Protein AF-A0A2R6NUL4-F1 (afdb_monomer)

Structure (mmCIF, N/CA/C/O backbone):
data_AF-A0A2R6NUL4-F1
#
_entry.id   AF-A0A2R6NUL4-F1
#
loop_
_atom_site.group_PDB
_atom_site.id
_atom_site.type_symbol
_atom_site.label_atom_id
_atom_site.label_alt_id
_atom_site.label_comp_id
_atom_site.label_asym_id
_atom_site.label_entity_id
_atom_site.label_seq_id
_atom_site.pdbx_PDB_ins_code
_atom_site.Cartn_x
_atom_site.Cartn_y
_atom_site.Cartn_z
_atom_site.occupancy
_atom_site.B_iso_or_equiv
_atom_site.auth_seq_id
_atom_site.auth_comp_id
_atom_site.auth_asym_id
_atom_site.auth_atom_id
_atom_site.pdbx_PDB_model_num
ATOM 1 N N . MET A 1 1 ? 0.345 -29.991 18.629 1.00 46.88 1 MET A N 1
ATOM 2 C CA . MET A 1 1 ? -0.469 -30.718 19.619 1.00 46.88 1 MET A CA 1
ATOM 3 C C . MET A 1 1 ? 0.259 -30.632 20.940 1.00 46.88 1 MET A C 1
ATOM 5 O O . MET A 1 1 ? 1.246 -31.327 21.081 1.00 46.88 1 MET A O 1
ATOM 9 N N . GLU A 1 2 ? -0.187 -29.768 21.844 1.00 41.28 2 GLU A N 1
ATOM 10 C CA . GLU A 1 2 ? 0.019 -29.929 23.287 1.00 41.28 2 GLU A CA 1
ATOM 11 C C . GLU A 1 2 ? -0.940 -28.967 23.992 1.00 41.28 2 GLU A C 1
ATOM 13 O O . GLU A 1 2 ? -0.916 -27.755 23.791 1.00 41.28 2 GLU A O 1
ATOM 18 N N . THR A 1 3 ? -1.888 -29.559 24.708 1.00 43.16 3 THR A N 1
ATOM 19 C CA . THR A 1 3 ? -2.973 -28.924 25.451 1.00 43.16 3 THR A CA 1
ATOM 20 C C . THR A 1 3 ? -2.506 -28.685 26.882 1.00 43.16 3 THR A C 1
ATOM 22 O O . THR A 1 3 ? -2.247 -29.654 27.597 1.00 43.16 3 THR A O 1
ATOM 25 N N . LEU A 1 4 ? -2.421 -27.428 27.324 1.00 49.09 4 LEU A N 1
ATOM 26 C CA . LEU A 1 4 ? -2.192 -27.115 28.735 1.00 49.09 4 LEU A CA 1
ATOM 27 C C . LEU A 1 4 ? -3.530 -27.072 29.473 1.00 49.09 4 LEU A C 1
ATOM 29 O O . LEU A 1 4 ? -4.384 -26.221 29.235 1.00 49.09 4 LEU A O 1
ATOM 33 N N . ALA A 1 5 ? -3.693 -28.075 30.329 1.00 44.84 5 ALA A N 1
ATOM 34 C CA . ALA A 1 5 ? -4.849 -28.323 31.161 1.00 44.84 5 ALA A CA 1
ATOM 35 C C . ALA A 1 5 ? -4.984 -27.288 32.288 1.00 44.84 5 ALA A C 1
ATOM 37 O O . ALA A 1 5 ? -4.019 -26.914 32.954 1.00 44.84 5 ALA A O 1
ATOM 38 N N . SER A 1 6 ? -6.235 -26.889 32.500 1.00 36.12 6 SER A N 1
ATOM 39 C CA . SER A 1 6 ? -6.752 -26.109 33.619 1.00 36.12 6 SER A CA 1
ATOM 40 C C . SER A 1 6 ? -6.357 -26.734 34.967 1.00 36.12 6 SER A C 1
ATOM 42 O O . SER A 1 6 ? -6.744 -27.861 35.277 1.00 36.12 6 SER A O 1
ATOM 44 N N . GLN A 1 7 ? -5.577 -26.002 35.768 1.00 45.31 7 GLN A N 1
ATOM 45 C CA . GLN A 1 7 ? -5.318 -26.322 37.172 1.00 45.31 7 GLN A CA 1
ATOM 46 C C . GLN A 1 7 ? -6.392 -25.661 38.034 1.00 45.31 7 GLN A C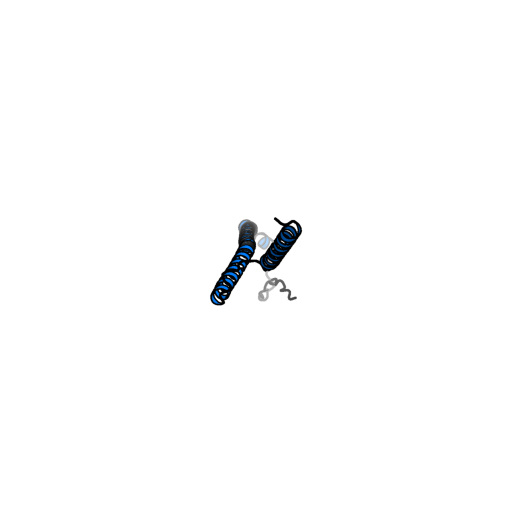 1
ATOM 48 O O . GLN A 1 7 ? -6.436 -24.442 38.177 1.00 45.31 7 GLN A O 1
ATOM 53 N N . ASN A 1 8 ? -7.256 -26.489 38.608 1.00 40.81 8 ASN A N 1
ATOM 54 C CA . ASN A 1 8 ? -8.225 -26.100 39.622 1.00 40.81 8 ASN A CA 1
ATOM 55 C C . ASN A 1 8 ? -7.556 -26.265 41.004 1.00 40.81 8 ASN A C 1
ATOM 57 O O . ASN A 1 8 ? -7.049 -27.359 41.275 1.00 40.81 8 ASN A O 1
ATOM 61 N N . PRO A 1 9 ? -7.495 -25.247 41.882 1.00 47.19 9 PRO A N 1
ATOM 62 C CA . PRO A 1 9 ? -6.868 -25.409 43.186 1.00 47.19 9 PRO A CA 1
ATOM 63 C C . PRO A 1 9 ? -7.824 -26.108 44.161 1.00 47.19 9 PRO A C 1
ATOM 65 O O . PRO A 1 9 ? -8.842 -25.565 44.586 1.00 47.19 9 PRO A O 1
ATOM 68 N N . THR A 1 10 ? -7.465 -27.334 44.532 1.00 43.44 10 THR A N 1
ATOM 69 C CA . THR A 1 10 ? -8.054 -28.103 45.633 1.00 43.44 10 THR A CA 1
ATOM 70 C C . THR A 1 10 ? -7.878 -27.344 46.957 1.00 43.44 10 THR A C 1
ATOM 72 O O . THR A 1 10 ? -6.749 -26.954 47.273 1.00 43.44 10 THR A O 1
ATOM 75 N N . PRO A 1 11 ? -8.922 -27.151 47.783 1.00 42.56 11 PRO A N 1
ATOM 76 C CA . PRO A 1 11 ? -8.745 -26.546 49.094 1.00 42.56 11 PRO A CA 1
ATOM 77 C C . PRO A 1 11 ? -7.998 -27.513 50.022 1.00 42.56 11 PRO A C 1
ATOM 79 O O . PRO A 1 11 ? -8.417 -28.644 50.273 1.00 42.56 11 PRO A O 1
ATOM 82 N N . ARG A 1 12 ? -6.852 -27.036 50.512 1.00 38.69 12 ARG A N 1
ATOM 83 C CA . ARG A 1 12 ? -5.994 -27.663 51.517 1.00 38.69 12 ARG A CA 1
ATOM 84 C C . ARG A 1 12 ? -6.793 -27.863 52.807 1.00 38.69 12 ARG A C 1
ATOM 86 O O . ARG A 1 12 ? -7.109 -26.899 53.494 1.00 38.69 12 ARG A O 1
ATOM 93 N N . ILE A 1 13 ? -7.108 -29.114 53.130 1.00 43.31 13 ILE A N 1
ATOM 94 C CA . ILE A 1 13 ? -7.661 -29.496 54.432 1.00 43.31 13 ILE A CA 1
ATOM 95 C C . ILE A 1 13 ? -6.516 -29.402 55.446 1.00 43.31 13 ILE A C 1
ATOM 97 O O . ILE A 1 13 ? -5.635 -30.260 55.480 1.00 43.31 13 ILE A O 1
ATOM 101 N N . GLU A 1 14 ? -6.497 -28.327 56.232 1.00 44.06 14 GLU A N 1
ATOM 102 C CA . GLU A 1 14 ? -5.680 -28.247 57.441 1.00 44.06 14 GLU A CA 1
ATOM 103 C C . GLU A 1 14 ? -6.296 -29.128 58.532 1.00 44.06 14 GLU A C 1
ATOM 105 O O . GLU A 1 14 ? -7.443 -28.967 58.950 1.00 44.06 14 GLU A O 1
ATOM 110 N N . THR A 1 15 ? -5.504 -30.102 58.961 1.00 49.44 15 THR A N 1
ATOM 111 C CA . THR A 1 15 ? -5.776 -31.076 60.013 1.00 49.44 15 THR A CA 1
ATOM 112 C C . THR A 1 15 ? -6.053 -30.378 61.349 1.00 49.44 15 THR A C 1
ATOM 114 O O . THR A 1 15 ? -5.141 -29.824 61.960 1.00 49.44 15 THR A O 1
ATOM 117 N N . GLN A 1 16 ? -7.295 -30.431 61.843 1.00 49.19 16 GLN A N 1
ATOM 118 C CA . GLN A 1 16 ? -7.608 -30.076 63.233 1.00 49.19 16 GLN A CA 1
ATOM 119 C C . GLN A 1 16 ? -7.299 -31.251 64.193 1.00 49.19 16 GLN A C 1
ATOM 121 O O . GLN A 1 16 ? -7.544 -32.406 63.835 1.00 49.19 16 GLN A O 1
ATOM 126 N N . PRO A 1 17 ? -6.776 -30.987 65.412 1.00 48.31 17 PRO A N 1
ATOM 127 C CA . PRO A 1 17 ? -6.534 -31.997 66.450 1.00 48.31 17 PRO A CA 1
ATOM 128 C C . PRO A 1 17 ? -7.849 -32.487 67.108 1.00 48.31 17 PRO A C 1
ATOM 130 O O . PRO A 1 17 ? -8.889 -31.846 66.947 1.00 48.31 17 PRO A O 1
ATOM 133 N N . PRO A 1 18 ? -7.845 -33.637 67.820 1.00 47.28 18 PRO A N 1
ATOM 134 C CA . PRO A 1 18 ? -9.048 -34.428 68.078 1.00 47.28 18 PRO A CA 1
ATOM 135 C C . PRO A 1 18 ? -10.044 -33.712 68.999 1.00 47.28 18 PRO A C 1
ATOM 137 O O . PRO A 1 18 ? -9.718 -33.321 70.121 1.00 47.28 18 PRO A O 1
ATOM 140 N N . LEU A 1 19 ? -11.285 -33.583 68.523 1.00 45.22 19 LEU A N 1
ATOM 141 C CA . LEU A 1 19 ? -12.412 -33.038 69.275 1.00 45.22 19 LEU A CA 1
ATOM 142 C C . LEU A 1 19 ? -12.807 -33.992 70.404 1.00 45.22 19 LEU A C 1
ATOM 144 O O . LEU A 1 19 ? -13.399 -35.049 70.186 1.00 45.22 19 LEU A O 1
ATOM 148 N N . ASN A 1 20 ? -12.492 -33.573 71.627 1.00 43.34 20 ASN A N 1
ATOM 149 C CA . ASN A 1 20 ? -12.995 -34.164 72.855 1.00 43.34 20 ASN A CA 1
ATOM 150 C C . ASN A 1 20 ? -14.533 -34.079 72.853 1.00 43.34 20 ASN A C 1
ATOM 152 O O . ASN A 1 20 ? -15.128 -32.999 72.818 1.00 43.34 20 ASN A O 1
ATOM 156 N N . SER A 1 21 ? -15.174 -35.240 72.847 1.00 51.53 21 SER A N 1
ATOM 157 C CA . SER A 1 21 ? -16.598 -35.445 72.603 1.00 51.53 21 SER A CA 1
ATOM 158 C C . SER A 1 21 ? -17.463 -35.142 73.829 1.00 51.53 21 SER A C 1
ATOM 160 O O . SER A 1 21 ? -18.092 -36.055 74.351 1.00 51.53 21 SER A O 1
ATOM 162 N N . ASN A 1 22 ? -17.503 -33.895 74.316 1.00 48.34 22 ASN A N 1
ATOM 163 C CA . ASN A 1 22 ? -18.390 -33.544 75.441 1.00 48.34 22 ASN A CA 1
ATOM 164 C C . ASN A 1 22 ? -19.083 -32.176 75.391 1.00 48.34 22 ASN A C 1
ATOM 166 O O . ASN A 1 22 ? -19.864 -31.884 76.287 1.00 48.34 22 ASN A O 1
ATOM 170 N N . ASN A 1 23 ? -18.925 -31.375 74.337 1.00 51.59 23 ASN A N 1
ATOM 171 C CA . ASN A 1 23 ? -19.671 -30.119 74.215 1.00 51.59 23 ASN A CA 1
ATOM 172 C C . ASN A 1 23 ? -20.610 -30.167 73.013 1.00 51.59 23 ASN A C 1
ATOM 174 O O . ASN A 1 23 ? -20.312 -29.638 71.945 1.00 51.59 23 ASN A O 1
ATOM 178 N N . LYS A 1 24 ? -21.782 -30.786 73.203 1.00 55.62 24 LYS A N 1
ATOM 179 C CA . LYS A 1 24 ? -22.958 -30.474 72.382 1.00 55.62 24 LYS A CA 1
ATOM 180 C C . LYS A 1 24 ? -23.359 -29.036 72.719 1.00 55.62 24 LYS A C 1
ATOM 182 O O . LYS A 1 24 ? -24.203 -28.825 73.585 1.00 55.62 24 LYS A O 1
ATOM 187 N N . ARG A 1 25 ? -22.682 -28.063 72.100 1.00 58.28 25 ARG A N 1
ATOM 188 C CA . ARG A 1 25 ? -23.038 -26.641 72.164 1.00 58.28 25 ARG A CA 1
ATOM 189 C C . ARG A 1 25 ? -24.531 -26.557 71.828 1.00 58.28 25 ARG A C 1
ATOM 191 O O . ARG A 1 25 ? -24.963 -27.176 70.851 1.00 58.28 25 ARG A O 1
ATOM 198 N N . ALA A 1 26 ? -25.332 -25.950 72.704 1.00 64.88 26 ALA A N 1
ATOM 199 C CA . ALA A 1 26 ? -26.783 -25.989 72.566 1.00 64.88 26 ALA A CA 1
ATOM 200 C C . ALA A 1 26 ? -27.151 -25.435 71.186 1.00 64.88 26 ALA A C 1
ATOM 202 O O . ALA A 1 26 ? -26.605 -24.421 70.765 1.00 64.88 26 ALA A O 1
ATOM 203 N N . ILE A 1 27 ? -28.050 -26.100 70.459 1.00 64.31 27 ILE A N 1
ATOM 204 C CA . ILE A 1 27 ? -28.421 -25.696 69.091 1.00 64.31 27 ILE A CA 1
ATOM 205 C C . ILE A 1 27 ? -28.884 -24.223 69.089 1.00 64.31 27 ILE A C 1
ATOM 207 O O . ILE A 1 27 ? -28.591 -23.476 68.165 1.00 64.31 27 ILE A O 1
ATOM 211 N N . SER A 1 28 ? -29.502 -23.771 70.185 1.00 61.62 28 SER A N 1
ATOM 212 C CA . SER A 1 28 ? -29.860 -22.371 70.423 1.00 61.62 28 SER A CA 1
ATOM 213 C C . SER A 1 28 ? -28.673 -21.402 70.420 1.00 61.62 28 SER A C 1
ATOM 215 O O . SER A 1 28 ? -28.834 -20.272 69.983 1.00 61.62 28 SER A O 1
ATOM 217 N N . GLU A 1 29 ? -27.498 -21.813 70.893 1.00 64.06 29 GLU A N 1
ATOM 218 C CA . GLU A 1 29 ? -26.274 -21.002 70.937 1.00 64.06 29 GLU A CA 1
ATOM 219 C C . GLU A 1 29 ? -25.679 -20.833 69.532 1.00 64.06 29 GLU A C 1
ATOM 221 O O . GLU A 1 29 ? -25.333 -19.726 69.145 1.00 64.06 29 GLU A O 1
ATOM 226 N N . VAL A 1 30 ? -25.679 -21.899 68.723 1.00 66.25 30 VAL A N 1
ATOM 227 C CA . VAL A 1 30 ? -25.188 -21.875 67.331 1.00 66.25 30 VAL A CA 1
ATOM 228 C C . VAL A 1 30 ? -26.111 -21.074 66.407 1.00 66.25 30 VAL A C 1
ATOM 230 O O . VAL A 1 30 ? -25.634 -20.377 65.522 1.00 66.25 30 VAL A O 1
ATOM 233 N N . ILE A 1 31 ? -27.431 -21.136 66.612 1.00 65.44 31 ILE A N 1
ATOM 234 C CA . ILE A 1 31 ? -28.391 -20.338 65.824 1.00 65.44 31 ILE A CA 1
ATOM 235 C C . ILE A 1 31 ? -28.383 -18.858 66.263 1.00 65.44 31 ILE A C 1
ATOM 237 O O . ILE A 1 31 ? -28.783 -17.985 65.497 1.00 65.44 31 ILE A O 1
ATOM 241 N N . SER A 1 32 ? -27.927 -18.568 67.488 1.00 68.94 32 SER A N 1
ATOM 242 C CA . SER A 1 32 ? -27.787 -17.195 68.000 1.00 68.94 32 SER A CA 1
ATOM 243 C C . SER A 1 32 ? -26.495 -16.507 67.544 1.00 68.94 32 SER A C 1
ATOM 245 O O . SER A 1 32 ? -26.378 -15.289 67.679 1.00 68.94 32 SER A O 1
ATOM 247 N N . GLU A 1 33 ? -25.523 -17.254 67.010 1.00 66.31 33 GLU A N 1
ATOM 248 C CA . GLU A 1 33 ? -24.349 -16.679 66.353 1.00 66.31 33 GLU A CA 1
ATOM 249 C C . GLU A 1 33 ? -24.786 -16.067 65.009 1.00 66.31 33 GLU A C 1
ATOM 251 O O . GLU A 1 33 ? -25.023 -16.763 64.022 1.00 66.31 33 GLU A O 1
ATOM 256 N N . THR A 1 34 ? -24.921 -14.738 64.967 1.00 71.75 34 THR A N 1
ATOM 257 C CA . THR A 1 34 ? -25.173 -14.001 63.722 1.00 71.75 34 THR A CA 1
ATOM 258 C C . THR A 1 34 ? -24.019 -14.243 62.754 1.00 71.75 34 THR A C 1
ATOM 260 O O . THR A 1 34 ? -22.884 -13.837 63.011 1.00 71.75 34 THR A O 1
ATOM 263 N N . SER A 1 35 ? -24.310 -14.890 61.624 1.00 70.06 35 SER A N 1
ATOM 264 C CA . SER A 1 35 ? -23.342 -15.081 60.546 1.00 70.06 35 SER A CA 1
ATOM 265 C C . SER A 1 35 ? -22.809 -13.726 60.063 1.00 70.06 35 SER A C 1
ATOM 267 O O . SER A 1 35 ? -23.611 -12.795 59.923 1.00 70.06 35 SER A O 1
ATOM 269 N N . PRO A 1 36 ? -21.505 -13.602 59.753 1.00 73.88 36 PRO A N 1
ATOM 270 C CA . PRO A 1 36 ? -20.952 -12.377 59.191 1.00 73.88 36 PRO A CA 1
ATOM 271 C C . PRO A 1 36 ? -21.752 -11.948 57.962 1.00 73.88 36 PRO A C 1
ATOM 273 O O . PRO A 1 36 ? -22.047 -12.770 57.091 1.00 73.88 36 PRO A O 1
ATOM 276 N N . THR A 1 37 ? -22.114 -10.669 57.893 1.00 79.50 37 THR A N 1
ATOM 277 C CA . THR A 1 37 ? -22.861 -10.136 56.755 1.00 79.50 37 THR A CA 1
ATOM 278 C C . THR A 1 37 ? -22.016 -10.293 55.496 1.00 79.50 37 THR A C 1
ATOM 280 O O . THR A 1 37 ? -20.932 -9.719 55.393 1.00 79.50 37 THR A O 1
ATOM 283 N N . PHE A 1 38 ? -22.495 -11.096 54.549 1.00 82.31 38 PHE A N 1
ATOM 284 C CA . PHE A 1 38 ? -21.806 -11.303 53.283 1.00 82.31 38 PHE A CA 1
AT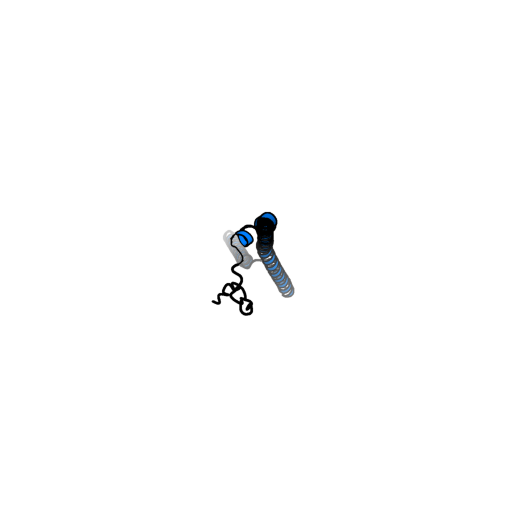OM 285 C C . PHE A 1 38 ? -21.861 -10.022 52.448 1.00 82.31 38 PHE A C 1
ATOM 287 O O . PHE A 1 38 ? -22.933 -9.595 52.005 1.00 82.31 38 PHE A O 1
ATOM 294 N N . ASP A 1 39 ? -20.698 -9.420 52.215 1.00 83.94 39 ASP A N 1
ATOM 295 C CA . ASP A 1 39 ? -20.581 -8.314 51.276 1.00 83.94 39 ASP A CA 1
ATOM 296 C C . ASP A 1 39 ? -20.545 -8.852 49.841 1.00 83.94 39 ASP A C 1
ATOM 298 O O . ASP A 1 39 ? -19.497 -9.167 49.275 1.00 83.94 39 ASP A O 1
ATOM 302 N N . HIS A 1 40 ? -21.734 -8.994 49.263 1.00 84.50 40 HIS A N 1
ATOM 303 C CA . HIS A 1 40 ? -21.931 -9.409 47.877 1.00 84.50 40 HIS A CA 1
ATOM 304 C C . HIS A 1 40 ? -21.417 -8.370 46.875 1.00 84.50 40 HIS A C 1
ATOM 306 O O . HIS A 1 40 ? -21.115 -8.719 45.734 1.00 84.50 40 HIS A O 1
ATOM 312 N N . ARG A 1 41 ? -21.310 -7.099 47.278 1.00 86.12 41 ARG A N 1
ATOM 313 C CA . ARG A 1 41 ? -20.940 -6.023 46.366 1.00 86.12 41 ARG A CA 1
ATOM 314 C C . ARG A 1 41 ? -19.443 -6.035 46.091 1.00 86.12 41 ARG A C 1
ATOM 316 O O . ARG A 1 41 ? -19.062 -6.113 44.929 1.00 86.12 41 ARG A O 1
ATOM 323 N N . GLY A 1 42 ? -18.623 -6.057 47.141 1.00 86.62 42 GLY A N 1
ATOM 324 C CA . GLY A 1 42 ? -17.166 -6.121 46.996 1.00 86.62 42 GLY A CA 1
ATOM 325 C C . GLY A 1 42 ? -16.660 -7.463 46.456 1.00 86.62 42 GLY A C 1
ATOM 326 O O . GLY A 1 42 ? -15.695 -7.501 45.700 1.00 86.62 42 GLY A O 1
ATOM 327 N N . ASN A 1 43 ? -17.321 -8.577 46.798 1.00 85.12 43 ASN A N 1
ATOM 328 C CA . ASN A 1 43 ? -16.825 -9.910 46.426 1.00 85.12 43 ASN A CA 1
ATOM 329 C C . ASN A 1 43 ? -17.338 -10.433 45.079 1.00 85.12 43 ASN A C 1
ATOM 331 O O . ASN A 1 43 ? -16.738 -11.355 44.531 1.00 85.12 43 ASN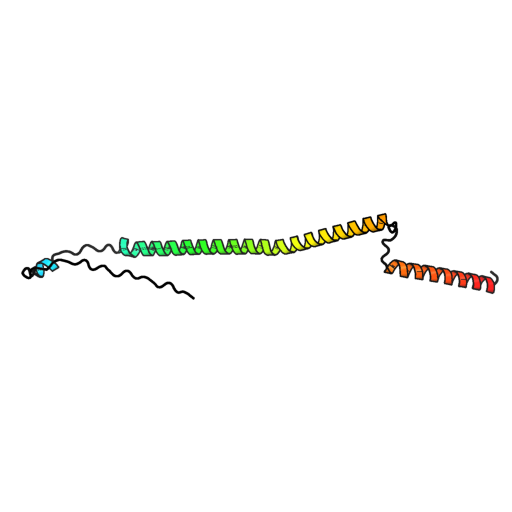 A O 1
ATOM 335 N N . ILE A 1 44 ? -18.455 -9.908 44.565 1.00 86.94 44 ILE A N 1
ATOM 336 C CA . ILE A 1 44 ? -19.074 -10.423 43.334 1.00 86.94 44 ILE A CA 1
ATOM 337 C C . ILE A 1 44 ? -19.315 -9.295 42.340 1.00 86.94 44 ILE A C 1
ATOM 339 O O . ILE A 1 44 ? -18.806 -9.355 41.228 1.00 86.94 44 ILE A O 1
ATOM 343 N N . VAL A 1 45 ? -20.064 -8.264 42.725 1.00 91.88 45 VAL A N 1
ATOM 344 C CA . VAL A 1 45 ? -20.509 -7.241 41.765 1.00 91.88 45 VAL A CA 1
ATOM 345 C C . VAL A 1 45 ? -19.329 -6.434 41.218 1.00 91.88 45 VAL A C 1
ATOM 347 O O . VAL A 1 45 ? -19.169 -6.343 40.006 1.00 91.88 45 VAL A O 1
ATOM 350 N N . GLU A 1 46 ? -18.449 -5.927 42.084 1.00 92.25 46 GLU A N 1
ATOM 351 C CA . GLU A 1 46 ? -17.302 -5.119 41.650 1.00 92.25 46 GLU A CA 1
ATOM 352 C C . GLU A 1 46 ? -16.307 -5.880 40.756 1.00 92.25 46 GLU A C 1
ATOM 354 O O . GLU A 1 46 ? -15.914 -5.332 39.726 1.00 92.25 46 GLU A O 1
ATOM 359 N N . PRO A 1 47 ? -15.892 -7.126 41.064 1.00 94.50 47 PRO A N 1
ATOM 360 C CA . PRO A 1 47 ? -15.056 -7.907 40.155 1.00 94.50 47 PRO A CA 1
ATOM 361 C C . PRO A 1 47 ? -15.681 -8.111 38.774 1.00 94.50 47 P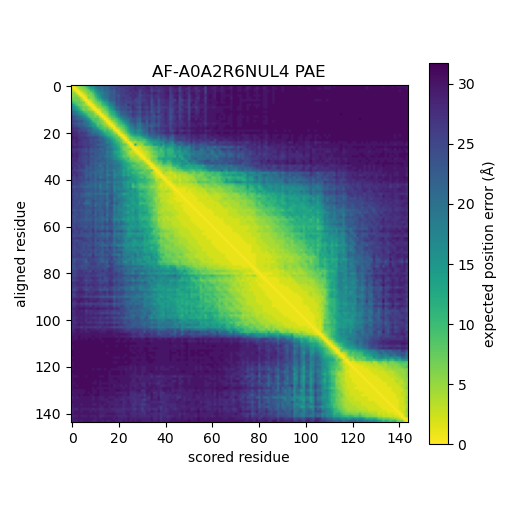RO A C 1
ATOM 363 O O . PRO A 1 47 ? -14.972 -8.011 37.778 1.00 94.50 47 PRO A O 1
ATOM 366 N N . PHE A 1 48 ? -16.992 -8.357 38.702 1.00 93.19 48 PHE A N 1
ATOM 367 C CA . PHE A 1 48 ? -17.695 -8.525 37.428 1.00 93.19 48 PHE A CA 1
ATOM 368 C C . PHE A 1 48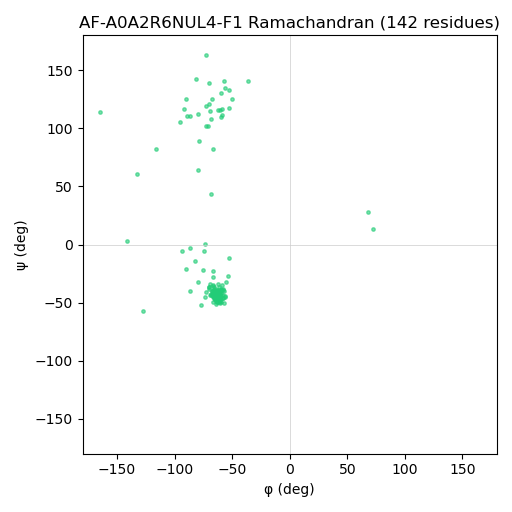 ? -17.787 -7.218 36.637 1.00 93.19 48 PHE A C 1
ATOM 370 O O . PHE A 1 48 ? -17.521 -7.220 35.436 1.00 93.19 48 PHE A O 1
ATOM 377 N N . ASP A 1 49 ? -18.101 -6.103 37.296 1.00 94.69 49 ASP A N 1
ATOM 378 C CA . ASP A 1 49 ? -18.124 -4.785 36.653 1.00 94.69 49 ASP A CA 1
ATOM 379 C C . ASP A 1 49 ? -16.725 -4.395 36.143 1.00 94.69 49 ASP A C 1
ATOM 381 O O . ASP A 1 49 ? -16.570 -3.862 35.041 1.00 94.69 49 ASP A O 1
ATOM 385 N N . ASN A 1 50 ? -15.683 -4.718 36.915 1.00 94.62 50 ASN A N 1
ATOM 386 C CA . ASN A 1 50 ? -14.293 -4.512 36.519 1.00 94.62 50 ASN A CA 1
ATOM 387 C C . ASN A 1 50 ? -13.884 -5.418 35.348 1.00 94.62 50 ASN A C 1
ATOM 389 O O . ASN A 1 50 ? -13.176 -4.955 34.456 1.00 94.62 50 ASN A O 1
ATOM 393 N N . GLU A 1 51 ? -14.324 -6.679 35.319 1.00 94.25 51 GLU A N 1
ATOM 394 C CA . GLU A 1 51 ? -14.098 -7.579 34.181 1.00 94.25 51 GLU A CA 1
ATOM 395 C C . GLU A 1 51 ? -14.750 -7.032 32.912 1.00 94.25 51 GLU A C 1
ATOM 397 O O . GLU A 1 51 ? -14.078 -6.876 31.898 1.00 94.25 51 GLU A O 1
ATOM 402 N N . ALA A 1 52 ? -16.025 -6.645 32.990 1.00 95.44 52 ALA A N 1
ATOM 403 C CA . ALA A 1 52 ? -16.759 -6.092 31.857 1.00 95.44 52 ALA A CA 1
ATOM 404 C C . ALA A 1 52 ? -16.082 -4.832 31.296 1.00 95.44 52 ALA A C 1
ATOM 406 O O . ALA A 1 52 ? -16.015 -4.636 30.081 1.00 95.44 52 ALA A O 1
ATOM 407 N N . LYS A 1 53 ? -15.533 -3.988 32.177 1.00 96.50 53 LYS A N 1
ATOM 408 C CA . LYS A 1 53 ? -14.751 -2.821 31.768 1.00 96.50 53 LYS A CA 1
ATOM 409 C C . LYS A 1 53 ? -13.450 -3.217 31.063 1.00 96.50 53 LYS A C 1
ATOM 411 O O . LYS A 1 53 ? -13.134 -2.647 30.021 1.00 96.50 53 LYS A O 1
ATOM 416 N N . ARG A 1 54 ? -12.705 -4.187 31.605 1.00 97.00 54 ARG A N 1
ATOM 417 C CA . ARG A 1 54 ? -11.460 -4.675 30.989 1.00 97.00 54 ARG A CA 1
ATOM 418 C C . ARG A 1 54 ? -11.699 -5.292 29.616 1.00 97.00 54 ARG A C 1
ATOM 420 O O . ARG A 1 54 ?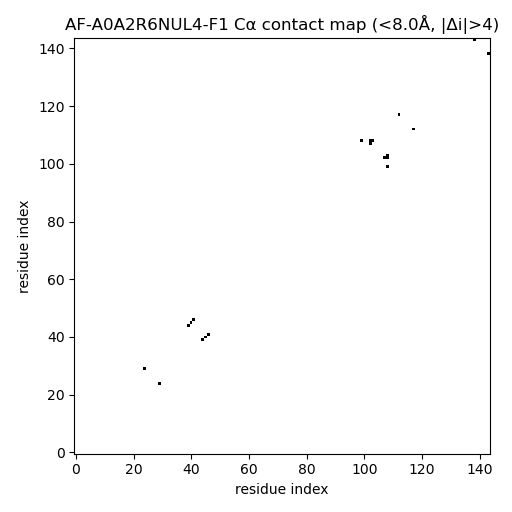 -10.902 -5.050 28.715 1.00 97.00 54 ARG A O 1
ATOM 427 N N . ASP A 1 55 ? -12.781 -6.044 29.451 1.00 97.06 55 ASP A N 1
ATOM 428 C CA . ASP A 1 55 ? -13.153 -6.639 28.167 1.00 97.06 55 ASP A CA 1
ATOM 429 C C . ASP A 1 55 ? -13.429 -5.568 27.109 1.00 97.06 55 ASP A C 1
ATOM 431 O O . ASP A 1 55 ? -12.961 -5.678 25.974 1.00 97.06 55 ASP A O 1
ATOM 435 N N . LEU A 1 56 ? -14.126 -4.496 27.490 1.00 97.44 56 LEU A N 1
ATOM 436 C CA . LEU A 1 56 ? -14.405 -3.380 26.591 1.00 97.44 56 LEU A CA 1
ATOM 437 C C . LEU A 1 56 ? -13.112 -2.662 26.174 1.00 97.44 56 LEU A C 1
ATOM 439 O O . LEU A 1 56 ? -12.875 -2.462 24.983 1.00 97.44 56 LEU A O 1
ATOM 44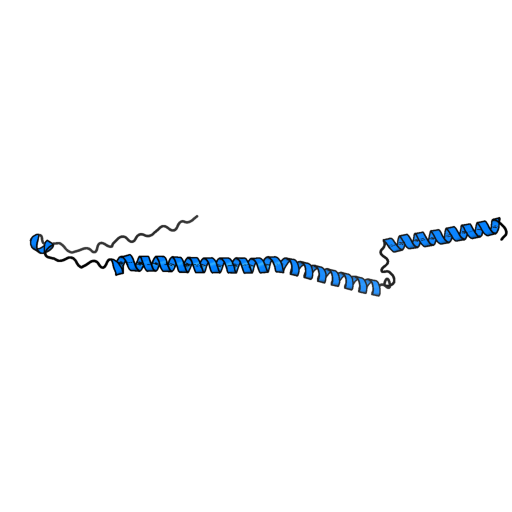3 N N . GLU A 1 57 ? -12.231 -2.360 27.131 1.00 97.38 57 GLU A N 1
ATOM 444 C CA . GLU A 1 57 ? -10.915 -1.763 26.856 1.00 97.38 57 GLU A CA 1
ATOM 445 C C . GLU A 1 57 ? -10.044 -2.670 25.969 1.00 97.38 57 GLU A C 1
ATOM 447 O O . GLU A 1 57 ? -9.359 -2.200 25.054 1.00 97.38 57 GLU A O 1
ATOM 452 N N . PHE A 1 58 ? -10.073 -3.984 26.206 1.00 97.88 58 PHE A N 1
ATOM 453 C CA . PHE A 1 58 ? -9.357 -4.959 25.388 1.00 97.88 58 PHE A CA 1
ATOM 454 C C . PHE A 1 58 ? -9.887 -4.985 23.954 1.00 97.88 58 PHE A C 1
ATOM 456 O O . PHE A 1 58 ? -9.093 -4.966 23.012 1.00 97.88 58 PHE A O 1
ATOM 463 N N . GLN A 1 59 ? -11.209 -4.991 23.777 1.00 97.81 59 GLN A N 1
ATOM 464 C CA . GLN A 1 59 ? -11.838 -4.993 22.461 1.00 97.81 59 GLN A CA 1
ATOM 465 C C . GLN A 1 59 ? -11.498 -3.722 21.673 1.00 97.81 59 GLN A C 1
ATOM 467 O O . GLN A 1 59 ? -11.138 -3.808 20.497 1.00 97.81 59 GLN A O 1
ATOM 472 N N . GLU A 1 60 ? -11.563 -2.552 22.311 1.00 97.88 60 GLU A N 1
ATOM 473 C CA . GLU A 1 60 ? -11.185 -1.280 21.687 1.00 97.88 60 GLU A CA 1
ATOM 474 C C . GLU A 1 60 ? -9.711 -1.276 21.268 1.00 97.88 60 GLU A C 1
ATOM 476 O O . GLU A 1 60 ? -9.372 -0.927 20.129 1.00 97.88 60 GLU A O 1
ATOM 481 N N . LYS A 1 61 ? -8.822 -1.734 22.155 1.00 97.94 61 LYS A N 1
ATOM 482 C CA . LYS A 1 61 ? -7.390 -1.834 21.868 1.00 97.94 61 LYS A CA 1
ATOM 483 C C . LYS A 1 61 ? -7.101 -2.804 20.725 1.00 97.94 61 LYS A C 1
ATOM 485 O O . LYS A 1 61 ? -6.330 -2.474 19.827 1.00 97.94 61 LYS A O 1
ATOM 490 N N . LEU A 1 62 ? -7.729 -3.978 20.731 1.00 98.12 62 LEU A N 1
ATOM 491 C CA . LEU A 1 62 ? -7.570 -4.981 19.681 1.00 98.12 62 LEU A CA 1
ATOM 492 C C . LEU A 1 62 ? -8.053 -4.451 18.328 1.00 98.12 62 LEU A C 1
ATOM 494 O O . LEU A 1 62 ? -7.363 -4.615 17.323 1.00 98.12 62 LEU A O 1
ATOM 498 N N . SER A 1 63 ? -9.208 -3.781 18.306 1.00 97.75 63 SER A N 1
ATOM 499 C CA . SER A 1 63 ? -9.736 -3.147 17.097 1.00 97.75 63 SER A CA 1
ATOM 500 C C . SER A 1 63 ? -8.771 -2.093 16.554 1.00 97.75 63 SER A C 1
ATOM 502 O O . SER A 1 63 ? -8.548 -2.030 15.347 1.00 97.75 63 SER A O 1
ATOM 504 N N . THR A 1 64 ? -8.175 -1.290 17.436 1.00 98.19 64 THR A N 1
ATOM 505 C CA . THR A 1 64 ? -7.211 -0.249 17.056 1.00 98.19 64 THR A CA 1
ATOM 506 C C . THR A 1 64 ? -5.965 -0.869 16.428 1.00 98.19 64 THR A C 1
ATOM 508 O O . THR A 1 64 ? -5.617 -0.529 15.301 1.00 98.19 64 THR A O 1
ATOM 511 N N . MET A 1 65 ? -5.365 -1.857 17.099 1.00 98.06 65 MET A N 1
ATOM 512 C CA . MET A 1 65 ? -4.188 -2.574 16.594 1.00 98.06 65 MET A CA 1
ATOM 513 C C . MET A 1 65 ? -4.447 -3.239 15.235 1.00 98.06 65 MET A C 1
ATOM 515 O O . MET A 1 65 ? -3.577 -3.243 14.366 1.00 98.06 65 MET A O 1
ATOM 519 N N . LEU A 1 66 ? -5.640 -3.807 15.038 1.00 98.25 66 LEU A N 1
ATOM 520 C CA . LEU A 1 66 ? -6.003 -4.444 13.775 1.00 98.25 66 LEU A CA 1
ATOM 521 C C . LEU A 1 66 ? -6.096 -3.426 12.633 1.00 98.25 66 LEU A C 1
ATOM 523 O O . LEU A 1 66 ? -5.590 -3.683 11.541 1.00 98.25 66 LEU A O 1
ATOM 527 N N . ILE A 1 67 ? -6.731 -2.280 12.882 1.00 98.25 67 ILE A N 1
ATOM 528 C CA . ILE A 1 67 ? -6.874 -1.221 11.879 1.00 98.25 67 ILE A CA 1
ATOM 529 C C . ILE A 1 67 ? -5.503 -0.635 11.527 1.00 98.25 67 ILE A C 1
ATOM 531 O O . ILE A 1 67 ? -5.212 -0.476 10.344 1.00 98.25 67 ILE A O 1
ATOM 535 N N . GLU A 1 68 ? -4.646 -0.373 12.515 1.00 98.06 68 GLU A N 1
ATOM 536 C CA . GLU A 1 68 ? -3.272 0.097 12.290 1.00 98.06 68 GLU A CA 1
ATOM 537 C C . GLU A 1 68 ? -2.489 -0.876 11.403 1.00 98.06 68 GLU A C 1
ATOM 539 O O . GLU A 1 68 ? -1.966 -0.475 10.363 1.00 98.06 68 GLU A O 1
ATOM 544 N N . LEU A 1 69 ? -2.504 -2.172 11.734 1.00 98.19 69 LEU A N 1
ATOM 545 C CA . LEU A 1 69 ? -1.828 -3.198 10.940 1.00 98.19 69 LEU A CA 1
ATOM 546 C C . LEU A 1 69 ? -2.360 -3.265 9.502 1.00 98.19 69 LEU A C 1
ATOM 548 O O . LEU A 1 69 ? -1.584 -3.378 8.551 1.00 98.19 69 LEU A O 1
ATOM 552 N N . MET A 1 70 ? -3.683 -3.199 9.324 1.00 98.25 70 MET A N 1
ATOM 553 C CA . MET A 1 70 ? -4.297 -3.198 7.994 1.00 98.25 70 MET A CA 1
ATOM 554 C C . MET A 1 70 ? -3.877 -1.977 7.173 1.00 98.25 70 MET A C 1
ATOM 556 O O . MET A 1 70 ? -3.593 -2.115 5.983 1.00 98.25 70 MET A O 1
ATOM 560 N N . LEU A 1 71 ? -3.827 -0.797 7.793 1.00 97.75 71 LEU A N 1
ATOM 561 C CA . LEU A 1 71 ? -3.421 0.442 7.135 1.00 97.75 71 LEU A CA 1
ATOM 562 C C . LEU A 1 71 ? -1.944 0.419 6.738 1.00 97.75 71 LEU A C 1
ATOM 564 O O . LEU A 1 71 ? -1.618 0.758 5.598 1.00 97.75 71 LEU A O 1
ATOM 568 N N . GLU A 1 72 ? -1.063 -0.023 7.633 1.00 97.19 72 GLU A N 1
ATOM 569 C CA . GLU A 1 72 ? 0.367 -0.169 7.351 1.00 97.19 72 GLU A CA 1
ATOM 570 C C . GLU A 1 72 ? 0.614 -1.168 6.220 1.00 97.19 72 GLU A C 1
ATOM 572 O O . GLU A 1 72 ? 1.334 -0.872 5.262 1.00 97.19 72 GLU A O 1
ATOM 577 N N . PHE A 1 73 ? -0.037 -2.333 6.284 1.00 97.25 73 PHE A N 1
ATOM 578 C CA . PHE A 1 73 ? 0.076 -3.351 5.246 1.00 97.25 73 PHE A CA 1
ATOM 579 C C . PHE A 1 73 ? -0.438 -2.840 3.898 1.00 97.25 73 PHE A C 1
ATOM 581 O O . PHE A 1 73 ? 0.210 -3.043 2.870 1.00 97.25 73 PHE A O 1
ATOM 588 N N . HIS A 1 74 ? -1.569 -2.134 3.890 1.00 97.81 74 HIS A N 1
ATOM 589 C CA . HIS A 1 74 ? -2.120 -1.529 2.683 1.00 97.81 74 HIS A CA 1
ATOM 590 C C . HIS A 1 74 ? -1.146 -0.509 2.077 1.00 97.81 74 HIS A C 1
ATOM 592 O O . HIS A 1 74 ? -0.801 -0.619 0.899 1.00 97.81 74 HIS A O 1
ATOM 598 N N . ALA A 1 75 ? -0.635 0.428 2.882 1.00 96.62 75 ALA A N 1
ATOM 599 C CA . ALA A 1 75 ? 0.334 1.428 2.438 1.00 96.62 75 ALA A CA 1
ATOM 600 C C . ALA A 1 75 ? 1.604 0.784 1.858 1.00 96.62 75 ALA A C 1
ATOM 602 O O . ALA A 1 75 ? 2.075 1.180 0.788 1.00 96.62 75 ALA A O 1
ATOM 603 N N . TRP A 1 76 ? 2.127 -0.252 2.514 1.00 96.00 76 TRP A N 1
ATOM 604 C CA . TRP A 1 76 ? 3.278 -1.005 2.025 1.00 96.00 76 TRP A CA 1
ATOM 605 C C . TRP A 1 76 ? 2.979 -1.751 0.716 1.00 96.00 76 TRP A C 1
ATOM 607 O O . TRP A 1 76 ? 3.757 -1.675 -0.233 1.00 96.00 76 TRP A O 1
ATOM 617 N N . SER A 1 77 ? 1.831 -2.424 0.626 1.00 96.75 77 SER A N 1
ATOM 618 C CA . SER A 1 77 ? 1.454 -3.218 -0.550 1.00 96.75 77 SER A CA 1
ATOM 619 C C . SER A 1 77 ? 1.206 -2.382 -1.806 1.00 96.75 77 SER A C 1
ATOM 621 O O . SER A 1 77 ? 1.419 -2.879 -2.907 1.00 96.75 77 SER A O 1
ATOM 623 N N . ILE A 1 78 ? 0.795 -1.119 -1.658 1.00 96.06 78 ILE A N 1
ATOM 624 C CA . ILE A 1 78 ? 0.587 -0.200 -2.785 1.00 96.06 78 ILE A CA 1
ATOM 625 C C . ILE A 1 78 ? 1.882 0.510 -3.172 1.00 96.06 78 ILE A C 1
ATOM 627 O O . ILE A 1 78 ? 2.160 0.680 -4.358 1.00 96.06 78 ILE A O 1
ATOM 631 N N . SER A 1 79 ? 2.684 0.924 -2.190 1.00 94.31 79 SER A N 1
ATOM 632 C CA . SER A 1 79 ? 3.940 1.633 -2.466 1.00 94.31 79 SER A CA 1
ATOM 633 C C . SER A 1 79 ? 5.002 0.724 -3.082 1.00 94.31 79 SER A C 1
ATOM 635 O O . SER A 1 79 ? 5.746 1.154 -3.964 1.00 94.31 79 SER A O 1
ATOM 637 N N . ARG A 1 80 ? 5.059 -0.542 -2.661 1.00 94.44 80 ARG A N 1
ATOM 638 C CA . ARG A 1 80 ? 6.104 -1.476 -3.082 1.00 94.44 80 ARG A CA 1
ATOM 639 C C . ARG A 1 80 ? 6.108 -1.773 -4.590 1.00 94.44 80 ARG A C 1
ATOM 641 O O . ARG A 1 80 ? 7.178 -1.633 -5.177 1.00 94.44 80 ARG A O 1
ATOM 648 N N . PRO A 1 81 ? 4.986 -2.128 -5.247 1.00 95.31 81 PRO A N 1
ATOM 649 C CA . PRO A 1 81 ? 4.966 -2.336 -6.692 1.00 95.31 81 PRO A CA 1
ATOM 650 C C . PRO A 1 81 ? 5.452 -1.112 -7.468 1.00 95.31 81 PRO A C 1
ATOM 652 O O . PRO A 1 81 ? 6.280 -1.272 -8.354 1.00 95.31 81 PRO A O 1
ATOM 655 N N . SER A 1 82 ? 5.011 0.096 -7.091 1.00 94.00 82 SER A N 1
ATOM 656 C CA . SER A 1 82 ? 5.468 1.341 -7.728 1.00 94.00 82 SER A CA 1
ATOM 657 C C . SER A 1 82 ? 6.980 1.515 -7.590 1.00 94.00 82 SER A C 1
ATOM 659 O O . SER A 1 82 ? 7.674 1.768 -8.568 1.00 94.00 82 SER A O 1
ATOM 661 N N . GLN A 1 83 ? 7.517 1.316 -6.384 1.00 94.50 83 GLN A N 1
ATOM 662 C CA . GLN A 1 83 ? 8.954 1.434 -6.143 1.00 94.50 83 GLN A CA 1
ATOM 663 C C . GLN A 1 83 ? 9.761 0.392 -6.933 1.00 94.50 83 GLN A C 1
ATOM 665 O O . GLN A 1 83 ? 10.840 0.692 -7.446 1.00 94.50 83 GLN A O 1
ATOM 670 N N . GLU A 1 84 ? 9.268 -0.844 -7.013 1.00 95.38 84 GLU A N 1
ATOM 671 C CA . GLU A 1 84 ? 9.922 -1.917 -7.761 1.00 95.38 84 GLU A CA 1
ATOM 672 C C . GLU A 1 84 ? 9.897 -1.643 -9.272 1.00 95.38 84 GLU A C 1
ATOM 674 O O . GLU A 1 84 ? 10.917 -1.850 -9.934 1.00 95.38 84 GLU A O 1
ATOM 679 N N . THR A 1 85 ? 8.788 -1.125 -9.812 1.00 95.06 85 THR A N 1
ATOM 680 C CA . THR A 1 85 ? 8.700 -0.741 -11.228 1.00 95.06 85 THR A CA 1
ATOM 681 C C . THR A 1 85 ? 9.603 0.436 -11.562 1.00 95.06 85 THR A C 1
ATOM 683 O O . THR A 1 85 ? 10.306 0.375 -12.568 1.00 95.06 85 THR A O 1
ATOM 686 N N . ASP A 1 86 ? 9.647 1.461 -10.710 1.00 95.69 86 ASP A N 1
ATOM 687 C CA . ASP A 1 86 ? 10.496 2.639 -10.921 1.00 95.69 86 ASP A CA 1
ATOM 688 C C . ASP A 1 86 ? 11.974 2.237 -10.896 1.00 95.69 86 ASP A C 1
ATOM 690 O O . ASP A 1 86 ? 12.743 2.572 -11.792 1.00 95.69 86 ASP A O 1
ATOM 694 N N . ARG A 1 87 ? 12.362 1.391 -9.934 1.00 96.44 87 ARG A N 1
ATOM 695 C CA . ARG A 1 87 ? 13.723 0.854 -9.866 1.00 96.44 87 ARG A CA 1
ATOM 696 C C . ARG A 1 87 ? 14.081 0.016 -11.094 1.00 96.44 87 ARG A C 1
ATOM 698 O O . ARG A 1 87 ? 15.224 0.061 -11.545 1.00 96.44 87 ARG A O 1
ATOM 705 N N . ALA A 1 88 ? 13.147 -0.783 -11.608 1.00 96.44 88 ALA A N 1
ATOM 706 C CA . ALA A 1 88 ? 13.370 -1.553 -12.827 1.00 96.44 88 ALA A CA 1
ATOM 707 C C . ALA A 1 88 ? 13.538 -0.632 -14.047 1.00 96.44 88 ALA A C 1
ATOM 709 O O . ALA A 1 88 ? 14.436 -0.862 -14.857 1.00 96.44 88 ALA A O 1
ATOM 710 N N . ALA A 1 89 ? 12.733 0.429 -14.150 1.00 96.56 89 ALA A N 1
ATOM 711 C CA . ALA A 1 89 ? 12.862 1.438 -15.197 1.00 96.56 89 ALA A CA 1
ATOM 712 C C . ALA A 1 89 ? 14.218 2.162 -15.131 1.00 96.56 89 ALA A C 1
ATOM 714 O O . ALA A 1 89 ? 14.896 2.252 -16.151 1.00 96.56 89 ALA A O 1
ATOM 715 N N . ASP A 1 90 ? 14.668 2.564 -13.940 1.00 97.06 90 ASP A N 1
ATOM 716 C CA . ASP A 1 90 ? 15.977 3.199 -13.732 1.00 97.06 90 ASP A CA 1
ATOM 717 C C . ASP A 1 90 ? 17.143 2.301 -14.173 1.00 97.06 90 ASP A C 1
ATOM 719 O O . ASP A 1 90 ? 18.153 2.776 -14.699 1.00 97.06 90 ASP A O 1
ATOM 723 N N . ILE A 1 91 ? 17.043 0.991 -13.920 1.00 97.56 91 ILE A N 1
ATOM 724 C CA . ILE A 1 91 ? 18.055 0.020 -14.357 1.00 97.56 91 ILE A CA 1
ATOM 725 C C . ILE A 1 91 ? 18.082 -0.039 -15.884 1.00 97.56 91 ILE A C 1
ATOM 727 O O . ILE A 1 91 ? 19.157 0.076 -16.471 1.00 97.56 91 ILE A O 1
ATOM 731 N N . LEU A 1 92 ? 16.915 -0.152 -16.522 1.00 96.81 92 LEU A N 1
ATOM 732 C CA . LEU A 1 92 ? 16.809 -0.181 -17.980 1.00 96.81 92 LEU A CA 1
ATOM 733 C C . LEU A 1 92 ? 17.331 1.110 -18.615 1.00 96.81 92 LEU A C 1
ATOM 735 O O . LEU A 1 92 ? 18.065 1.054 -19.596 1.00 96.81 92 LEU A O 1
ATOM 739 N N . GLU A 1 93 ? 17.010 2.272 -18.050 1.00 96.19 93 GLU A N 1
ATOM 740 C CA . GLU A 1 93 ? 17.505 3.557 -18.545 1.00 96.19 93 GLU A CA 1
ATOM 741 C C . GLU A 1 93 ? 19.034 3.645 -18.447 1.00 96.19 93 GLU A C 1
ATOM 743 O O . GLU A 1 93 ? 19.699 4.083 -19.388 1.00 96.19 93 GLU A O 1
ATOM 748 N N . LYS A 1 94 ? 19.621 3.168 -17.344 1.00 96.56 94 LYS A N 1
ATOM 749 C CA . LYS A 1 94 ? 21.082 3.093 -17.199 1.00 96.56 94 LYS A CA 1
ATOM 750 C C . LYS A 1 94 ? 21.715 2.152 -18.215 1.00 96.56 94 LYS A C 1
ATOM 752 O O . LYS A 1 94 ? 22.748 2.501 -18.779 1.00 96.56 94 LYS A O 1
ATOM 757 N N . GLU A 1 95 ? 21.116 0.990 -18.458 1.00 96.12 95 GLU A N 1
ATOM 758 C CA . GLU A 1 95 ? 21.598 0.037 -19.463 1.00 96.12 95 GLU A CA 1
ATOM 759 C C . GLU A 1 95 ? 21.510 0.615 -20.878 1.00 96.12 95 GLU A C 1
ATOM 761 O O . GLU A 1 95 ? 22.470 0.506 -21.640 1.00 96.12 95 GLU A O 1
ATOM 766 N N . ILE A 1 96 ? 20.410 1.295 -21.211 1.00 94.38 96 ILE A N 1
ATOM 767 C CA . ILE A 1 96 ? 20.240 1.997 -22.488 1.00 94.38 96 ILE A CA 1
ATOM 768 C C . ILE A 1 96 ? 21.314 3.076 -22.644 1.00 94.38 96 ILE A C 1
ATOM 770 O O . ILE A 1 96 ? 21.988 3.119 -23.669 1.00 94.38 96 ILE A O 1
ATOM 774 N N . ASN A 1 97 ? 21.522 3.915 -21.629 1.00 93.94 97 ASN A N 1
ATOM 775 C CA . ASN A 1 97 ? 22.537 4.968 -21.673 1.00 93.94 97 ASN A CA 1
ATOM 776 C C . ASN A 1 97 ? 23.956 4.397 -21.802 1.00 93.94 97 ASN A C 1
ATOM 778 O O . ASN A 1 97 ? 24.762 4.920 -22.570 1.00 93.94 97 ASN A O 1
ATOM 782 N N . ALA A 1 98 ? 24.256 3.299 -21.104 1.00 94.62 98 ALA A N 1
ATOM 783 C CA . ALA A 1 98 ? 25.527 2.600 -21.249 1.00 94.62 98 ALA A CA 1
ATOM 784 C C . ALA A 1 98 ? 25.709 2.060 -22.676 1.00 94.62 98 ALA A C 1
ATOM 786 O O . ALA A 1 98 ? 26.770 2.243 -23.269 1.00 94.62 98 ALA A O 1
ATOM 787 N N . LEU A 1 99 ? 24.666 1.457 -23.254 1.00 90.19 99 LEU A N 1
ATOM 788 C CA . LEU A 1 99 ? 24.692 0.956 -24.626 1.00 90.19 99 LEU A CA 1
ATOM 789 C C . LEU A 1 99 ? 24.934 2.096 -25.623 1.00 90.19 99 LEU A C 1
ATOM 791 O O . LEU A 1 99 ? 25.812 1.970 -26.475 1.00 90.19 99 LEU A O 1
ATOM 795 N N . ILE A 1 100 ? 24.244 3.227 -25.467 1.00 88.69 100 ILE A N 1
ATOM 796 C CA . ILE A 1 100 ? 24.414 4.417 -26.313 1.00 88.69 100 ILE A CA 1
ATOM 797 C C . ILE A 1 100 ? 25.858 4.926 -26.275 1.00 88.69 100 ILE A C 1
ATOM 799 O O . ILE A 1 100 ? 26.437 5.196 -27.329 1.00 88.69 100 ILE A O 1
ATOM 803 N N . GLU A 1 101 ? 26.471 5.037 -25.093 1.00 90.50 101 GLU A N 1
ATOM 804 C CA . GLU A 1 101 ? 27.872 5.463 -25.006 1.00 90.50 101 GLU A CA 1
ATOM 805 C C . GLU A 1 101 ? 28.814 4.426 -25.638 1.00 90.50 101 GLU A C 1
ATOM 807 O O . GLU A 1 101 ? 29.703 4.810 -26.397 1.00 90.50 101 GLU A O 1
ATOM 812 N N . THR A 1 102 ? 28.576 3.119 -25.459 1.00 88.38 102 THR A N 1
ATOM 813 C CA . THR A 1 102 ? 29.394 2.096 -26.139 1.00 88.38 102 THR A CA 1
ATOM 814 C C . THR A 1 102 ? 29.240 2.117 -27.665 1.00 88.38 102 THR A C 1
ATOM 816 O O . THR A 1 102 ? 30.231 1.966 -28.379 1.00 88.38 102 THR A O 1
ATOM 819 N N . GLU A 1 103 ? 28.036 2.348 -28.201 1.00 80.38 103 GLU A N 1
ATOM 820 C CA . GLU A 1 103 ? 27.806 2.496 -29.647 1.00 80.38 103 GLU A CA 1
ATOM 821 C C . GLU A 1 103 ? 28.491 3.749 -30.200 1.00 80.38 103 GLU A C 1
ATOM 823 O O . GLU A 1 103 ? 29.019 3.757 -31.320 1.00 80.38 103 GLU A O 1
ATOM 828 N N . LYS A 1 104 ? 28.504 4.819 -29.406 1.00 83.00 104 LYS A N 1
ATOM 829 C CA . LYS A 1 104 ? 29.173 6.069 -29.745 1.00 83.00 104 LYS A CA 1
ATOM 830 C C . LYS A 1 104 ? 30.689 5.921 -29.765 1.00 83.00 104 LYS A C 1
ATOM 832 O O . LYS A 1 104 ? 31.312 6.378 -30.723 1.00 83.00 104 LYS A O 1
ATOM 837 N N . GLU A 1 105 ? 31.268 5.232 -28.785 1.00 84.12 105 GLU A N 1
ATOM 838 C CA . GLU A 1 105 ? 32.694 4.883 -28.755 1.00 84.12 105 GLU A CA 1
ATOM 839 C C . GLU A 1 105 ? 33.100 3.989 -29.936 1.00 84.12 105 GLU A C 1
ATOM 841 O O . GLU A 1 105 ? 34.166 4.178 -30.520 1.00 84.12 105 GLU A O 1
ATOM 846 N N . GLN A 1 106 ? 32.225 3.070 -30.357 1.00 82.12 106 GLN A N 1
ATOM 847 C CA . GLN A 1 106 ? 32.427 2.226 -31.543 1.00 82.12 106 GLN A CA 1
ATOM 848 C C . GLN A 1 106 ? 32.242 2.981 -32.875 1.00 82.12 106 GLN A C 1
ATOM 850 O O . GLN A 1 106 ? 32.371 2.390 -33.948 1.00 82.12 106 GLN A O 1
ATOM 855 N N . GLY A 1 107 ? 31.941 4.286 -32.839 1.00 71.19 107 GLY A N 1
ATOM 856 C CA . GLY A 1 107 ? 31.751 5.113 -34.032 1.00 71.19 107 GLY A CA 1
ATOM 857 C C . GLY A 1 107 ? 30.448 4.831 -34.788 1.00 71.19 107 GLY A C 1
ATOM 858 O O . GLY A 1 107 ? 30.281 5.293 -35.917 1.00 71.19 107 GLY A O 1
ATOM 859 N N . MET A 1 108 ? 29.501 4.106 -34.183 1.00 63.00 108 MET A N 1
ATOM 860 C CA . MET A 1 108 ? 28.196 3.783 -34.776 1.00 63.00 108 MET A CA 1
ATOM 861 C C . MET A 1 108 ? 27.132 4.873 -34.533 1.00 63.00 108 MET A C 1
ATOM 863 O O . MET A 1 108 ? 26.038 4.800 -35.100 1.00 63.00 108 MET A O 1
ATOM 867 N N . SER A 1 109 ? 27.483 5.935 -33.787 1.00 52.25 109 SER A N 1
ATOM 868 C CA . SER A 1 109 ? 26.618 7.036 -33.305 1.00 52.25 109 SER A CA 1
ATOM 869 C C . SER A 1 109 ? 25.771 7.775 -34.355 1.00 52.25 109 SER A C 1
ATOM 871 O O . SER A 1 109 ? 24.894 8.554 -33.989 1.00 52.25 109 SER A O 1
ATOM 873 N N . SER A 1 110 ? 26.000 7.571 -35.655 1.00 53.97 110 SER A N 1
ATOM 874 C CA . SER A 1 110 ? 25.153 8.127 -36.723 1.00 53.97 110 SER A CA 1
ATOM 875 C C . SER A 1 110 ? 23.802 7.403 -36.864 1.00 53.97 110 SER A C 1
ATOM 877 O O . SER A 1 110 ? 22.980 7.807 -37.691 1.00 53.97 110 SER A O 1
ATOM 879 N N . THR A 1 111 ? 23.571 6.315 -36.127 1.00 51.88 111 THR A N 1
ATOM 880 C CA . THR A 1 111 ? 22.560 5.330 -36.515 1.00 51.88 111 THR A CA 1
ATOM 881 C C . THR A 1 111 ? 21.648 4.936 -35.357 1.00 51.88 111 THR A C 1
ATOM 883 O O . THR A 1 111 ? 21.443 3.759 -35.108 1.00 51.88 111 THR A O 1
ATOM 886 N N . PHE A 1 112 ? 20.913 5.893 -34.783 1.00 51.38 112 PHE A N 1
ATOM 887 C CA . PHE A 1 112 ? 19.546 5.595 -34.314 1.00 51.38 112 PHE A CA 1
ATOM 888 C C . PHE A 1 112 ? 18.607 5.329 -35.513 1.00 51.38 112 PHE A C 1
ATOM 890 O O . PHE A 1 112 ? 17.485 5.826 -35.590 1.00 51.38 112 PHE A O 1
ATOM 897 N N . GLN A 1 113 ? 19.068 4.557 -36.499 1.00 51.59 113 GLN A N 1
ATOM 898 C CA . GLN A 1 113 ? 18.198 3.928 -37.473 1.00 51.59 113 GLN A CA 1
ATOM 899 C C . GLN A 1 113 ? 17.955 2.540 -36.922 1.00 51.59 113 GLN A C 1
ATOM 901 O O . GLN A 1 113 ? 18.826 1.673 -36.965 1.00 51.59 113 GLN A O 1
ATOM 906 N N . THR A 1 114 ? 16.752 2.351 -36.394 1.00 54.53 114 THR A N 1
ATOM 907 C CA . THR A 1 114 ? 16.181 1.030 -36.167 1.00 54.53 114 THR A CA 1
ATOM 908 C C . THR A 1 114 ? 16.592 0.092 -37.315 1.00 54.53 114 THR A C 1
ATOM 910 O O . THR A 1 114 ? 16.614 0.519 -38.477 1.00 54.53 114 THR A O 1
ATOM 913 N N . PRO A 1 115 ? 16.914 -1.187 -37.061 1.00 56.16 115 PRO A N 1
ATOM 914 C CA . PRO A 1 115 ? 17.329 -2.102 -38.127 1.00 56.16 115 PRO A CA 1
ATOM 915 C C . PRO A 1 115 ? 16.311 -2.150 -39.288 1.00 56.16 115 PRO A C 1
ATOM 917 O O . PRO A 1 115 ? 16.701 -2.309 -40.444 1.00 56.16 115 PRO A O 1
ATOM 920 N N . SER A 1 116 ? 15.031 -1.869 -39.007 1.00 55.31 116 SER A N 1
ATOM 921 C CA . SER A 1 116 ? 13.965 -1.675 -40.002 1.00 55.31 116 SER A CA 1
ATOM 922 C C . SER A 1 116 ? 14.196 -0.478 -40.949 1.00 55.31 116 SER A C 1
ATOM 924 O O . SER A 1 116 ? 14.055 -0.619 -42.166 1.00 55.31 116 SER A O 1
ATOM 926 N N . MET A 1 117 ? 14.639 0.679 -40.442 1.00 56.59 117 MET A N 1
ATOM 927 C CA . MET A 1 117 ? 14.913 1.871 -41.261 1.00 56.59 117 MET A CA 1
ATOM 928 C C . MET A 1 117 ? 16.091 1.664 -42.218 1.00 56.59 117 MET A C 1
ATOM 930 O O . MET A 1 117 ? 16.023 2.106 -43.363 1.00 56.59 117 MET A O 1
ATOM 934 N N . THR A 1 118 ? 17.136 0.929 -41.821 1.00 65.69 118 THR A N 1
ATOM 935 C CA . THR A 1 118 ? 18.288 0.686 -42.715 1.00 65.69 118 THR A CA 1
ATOM 936 C C . THR A 1 118 ? 17.930 -0.178 -43.931 1.00 65.69 118 THR A C 1
ATOM 938 O O . THR A 1 118 ? 18.457 0.042 -45.024 1.00 65.69 118 THR A O 1
ATOM 941 N N . ILE A 1 119 ? 17.020 -1.147 -43.779 1.00 72.19 119 ILE A N 1
ATOM 942 C CA . ILE A 1 119 ? 16.559 -2.010 -44.878 1.00 72.19 119 ILE A CA 1
ATOM 943 C C . ILE A 1 119 ? 15.633 -1.232 -45.818 1.00 72.19 119 ILE A C 1
ATOM 945 O O . ILE A 1 119 ? 15.801 -1.296 -47.042 1.00 72.19 119 ILE A O 1
ATOM 949 N N . ILE A 1 120 ? 14.691 -0.469 -45.259 1.00 77.25 120 ILE A N 1
ATOM 950 C CA . ILE A 1 120 ? 13.777 0.380 -46.033 1.00 77.25 120 ILE A CA 1
ATOM 951 C C . ILE A 1 120 ? 14.574 1.415 -46.832 1.00 77.25 120 ILE A C 1
ATOM 953 O O . ILE A 1 120 ? 14.366 1.558 -48.036 1.00 77.25 120 ILE A O 1
ATOM 957 N N . GLU A 1 121 ? 15.563 2.058 -46.214 1.00 74.94 121 GLU A N 1
ATOM 958 C CA . GLU A 1 121 ? 16.365 3.097 -46.857 1.00 74.94 121 GLU A CA 1
ATOM 959 C C . GLU A 1 121 ? 17.294 2.539 -47.946 1.00 74.94 121 GLU A C 1
ATOM 961 O O . GLU A 1 121 ? 17.430 3.124 -49.025 1.0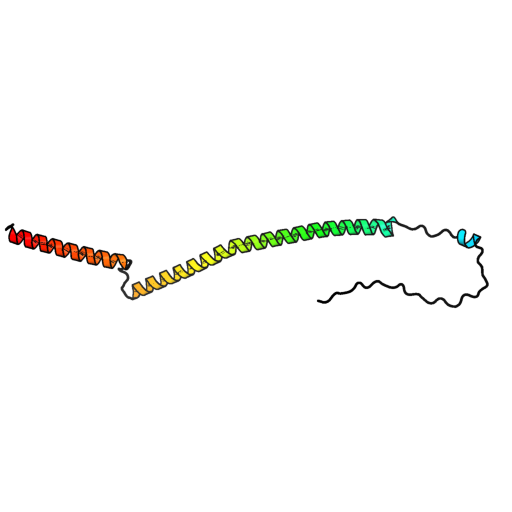0 74.94 121 GLU A O 1
ATOM 966 N N . LYS A 1 122 ? 17.878 1.351 -47.728 1.00 76.19 122 LYS A N 1
ATOM 967 C CA . LYS A 1 122 ? 18.623 0.628 -48.774 1.00 76.19 122 LYS A CA 1
ATOM 968 C C . LYS A 1 122 ? 17.728 0.260 -49.958 1.00 76.19 122 LYS A C 1
ATOM 970 O O . LYS A 1 122 ? 18.157 0.382 -51.106 1.00 76.19 122 LYS A O 1
ATOM 975 N N . THR A 1 123 ? 16.494 -0.166 -49.700 1.00 83.12 123 THR A N 1
ATOM 976 C CA . THR A 1 123 ? 15.525 -0.519 -50.751 1.00 83.12 123 THR A CA 1
ATOM 977 C C . THR A 1 123 ? 15.075 0.722 -51.522 1.00 83.12 123 THR A C 1
ATOM 979 O O . THR A 1 123 ? 15.067 0.707 -52.752 1.00 83.12 123 THR A O 1
ATOM 982 N N . ARG A 1 124 ? 14.809 1.831 -50.819 1.00 86.25 124 ARG A N 1
ATOM 983 C CA . ARG A 1 124 ? 14.476 3.139 -51.404 1.00 86.25 124 ARG A CA 1
ATOM 984 C C . ARG A 1 124 ? 15.582 3.639 -52.331 1.00 86.25 124 ARG A C 1
ATOM 986 O O . ARG A 1 124 ? 15.300 4.050 -53.454 1.00 86.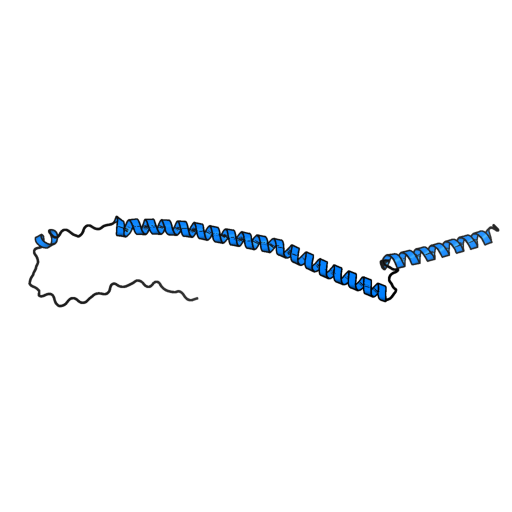25 124 ARG A O 1
ATOM 993 N N . ARG A 1 125 ? 16.842 3.552 -51.893 1.00 85.06 125 ARG A N 1
ATOM 994 C CA . ARG A 1 125 ? 18.006 3.949 -52.698 1.00 85.06 125 ARG A CA 1
ATOM 995 C C . ARG A 1 125 ? 18.129 3.117 -53.972 1.00 85.06 125 ARG A C 1
ATOM 997 O O . ARG A 1 125 ? 18.231 3.682 -55.055 1.00 85.06 125 ARG A O 1
ATOM 1004 N N . ARG A 1 126 ? 18.038 1.788 -53.854 1.00 89.06 126 ARG A N 1
ATOM 1005 C CA . ARG A 1 126 ? 18.086 0.870 -55.007 1.00 89.06 126 ARG A CA 1
ATOM 1006 C C . ARG A 1 126 ? 16.960 1.131 -56.004 1.00 89.06 126 ARG A C 1
ATOM 1008 O O . ARG A 1 126 ? 17.191 1.071 -57.207 1.00 89.06 126 ARG A O 1
ATOM 1015 N N . LEU A 1 127 ? 15.758 1.436 -55.515 1.00 93.00 127 LEU A N 1
ATOM 1016 C CA . LEU A 1 127 ? 14.628 1.775 -56.374 1.00 93.00 127 LEU A CA 1
ATOM 1017 C C . LEU A 1 127 ? 14.862 3.098 -57.115 1.00 93.00 127 LEU A C 1
ATOM 1019 O O . LEU A 1 127 ? 14.596 3.169 -58.310 1.00 93.00 127 LEU A O 1
ATOM 1023 N N . SER A 1 128 ? 15.403 4.115 -56.438 1.00 93.94 128 SER A N 1
ATOM 1024 C CA . SER A 1 128 ? 15.763 5.387 -57.077 1.00 93.94 128 SER A CA 1
ATOM 1025 C C . SER A 1 128 ? 16.797 5.181 -58.184 1.00 93.94 128 SER A C 1
ATOM 1027 O O . SER A 1 128 ? 16.573 5.598 -59.313 1.00 93.94 128 SER A O 1
ATOM 1029 N N . GLU A 1 129 ? 17.878 4.452 -57.895 1.00 94.06 129 GLU A N 1
ATOM 1030 C CA . GLU A 1 129 ? 18.919 4.139 -58.882 1.00 94.06 129 GLU A CA 1
ATOM 1031 C C . GLU A 1 129 ? 18.362 3.370 -60.087 1.00 94.06 129 GLU A C 1
ATOM 1033 O O . GLU A 1 129 ? 18.761 3.608 -61.226 1.00 94.06 129 GLU A O 1
ATOM 1038 N N . PHE A 1 130 ? 17.429 2.446 -59.859 1.00 95.44 130 PHE A N 1
ATOM 1039 C CA . PHE A 1 130 ? 16.763 1.711 -60.929 1.00 95.44 130 PHE A CA 1
ATOM 1040 C C . PHE A 1 130 ? 15.896 2.621 -61.804 1.00 95.44 130 PHE A C 1
ATOM 1042 O O . PHE A 1 130 ? 15.976 2.552 -63.031 1.00 95.44 130 PHE A O 1
ATOM 1049 N N . VAL A 1 131 ? 15.101 3.498 -61.187 1.00 95.38 131 VAL A N 1
ATOM 1050 C CA . VAL A 1 131 ? 14.275 4.475 -61.906 1.00 95.38 131 VAL A CA 1
ATOM 1051 C C . VAL A 1 131 ? 15.149 5.422 -62.723 1.00 95.38 131 VAL A C 1
ATOM 1053 O O . VAL A 1 131 ? 14.824 5.693 -63.875 1.00 95.38 131 VAL A O 1
ATOM 1056 N N . ASP A 1 132 ? 16.273 5.879 -62.178 1.00 94.88 132 ASP A N 1
ATOM 1057 C CA . ASP A 1 132 ? 17.198 6.758 -62.895 1.00 94.88 132 ASP A CA 1
ATOM 1058 C C . ASP A 1 132 ? 17.855 6.042 -64.079 1.00 94.88 132 ASP A C 1
ATOM 1060 O O . ASP A 1 132 ? 17.948 6.609 -65.167 1.00 94.88 132 ASP A O 1
ATOM 1064 N N . ARG A 1 133 ? 18.212 4.760 -63.929 1.00 94.69 133 ARG A N 1
ATOM 1065 C CA . ARG A 1 133 ? 18.686 3.932 -65.050 1.00 94.69 133 ARG A CA 1
ATOM 1066 C C . ARG A 1 133 ? 17.620 3.749 -66.124 1.00 94.69 133 ARG A C 1
ATOM 1068 O O . ARG A 1 133 ? 17.948 3.818 -67.304 1.00 94.69 133 ARG A O 1
ATOM 1075 N N . ILE A 1 134 ? 16.359 3.544 -65.739 1.00 94.75 134 ILE A N 1
ATOM 1076 C CA . ILE A 1 134 ? 15.244 3.456 -66.689 1.00 94.75 134 ILE A CA 1
ATOM 1077 C C . ILE A 1 134 ? 15.042 4.784 -67.410 1.00 94.75 134 ILE A C 1
ATOM 1079 O O . ILE A 1 134 ? 14.906 4.787 -68.627 1.00 94.75 134 ILE A O 1
ATOM 1083 N N . LYS A 1 135 ? 15.047 5.908 -66.689 1.00 93.12 135 LYS A N 1
ATOM 1084 C CA . LYS A 1 135 ? 14.918 7.242 -67.287 1.00 93.12 135 LYS A CA 1
ATOM 1085 C C . LYS A 1 135 ? 16.055 7.527 -68.259 1.00 93.12 135 LYS A C 1
ATOM 1087 O O . LYS A 1 135 ? 15.795 8.027 -69.345 1.00 93.12 135 LYS A O 1
ATOM 1092 N N . LEU A 1 136 ? 17.285 7.168 -67.898 1.00 92.31 136 LEU A N 1
ATOM 1093 C CA . LEU A 1 136 ? 18.450 7.322 -68.763 1.00 92.31 136 LEU A CA 1
ATOM 1094 C C . LEU A 1 136 ? 18.338 6.447 -70.016 1.00 92.31 136 LEU A C 1
ATOM 1096 O O . LEU A 1 136 ? 18.584 6.922 -71.120 1.00 92.31 136 LEU A O 1
ATOM 1100 N N . ALA A 1 137 ? 17.929 5.187 -69.857 1.00 91.69 137 ALA A N 1
ATOM 1101 C CA . ALA A 1 137 ? 17.710 4.283 -70.979 1.00 91.69 137 ALA A CA 1
ATOM 1102 C C . ALA A 1 137 ? 16.572 4.769 -71.889 1.00 91.69 137 ALA A C 1
ATOM 1104 O O . ALA A 1 137 ? 16.703 4.703 -73.106 1.00 91.69 137 ALA A O 1
ATOM 1105 N N . LEU A 1 138 ? 15.487 5.297 -71.314 1.00 90.25 138 LEU A N 1
ATOM 1106 C CA . LEU A 1 138 ? 14.382 5.908 -72.051 1.00 90.25 138 LEU A CA 1
ATOM 1107 C C . LEU A 1 138 ? 14.842 7.143 -72.819 1.00 90.25 138 LEU A C 1
ATOM 1109 O O . LEU A 1 138 ? 14.594 7.197 -74.013 1.00 90.25 138 LEU A O 1
ATOM 1113 N N . ALA A 1 139 ? 15.551 8.076 -72.177 1.00 90.44 139 ALA A N 1
ATOM 1114 C CA . ALA A 1 139 ? 16.100 9.262 -72.834 1.00 90.44 139 ALA A CA 1
ATOM 1115 C C . ALA A 1 139 ? 17.007 8.879 -74.013 1.00 90.44 139 ALA A C 1
ATOM 1117 O O . ALA A 1 139 ? 16.836 9.387 -75.120 1.00 90.44 139 ALA A O 1
ATOM 1118 N N . ALA A 1 140 ? 17.881 7.888 -73.810 1.00 87.62 140 ALA A N 1
ATOM 1119 C CA . ALA A 1 140 ? 18.735 7.347 -74.862 1.00 87.62 140 ALA A CA 1
ATOM 1120 C C . ALA A 1 140 ? 17.940 6.702 -76.014 1.00 87.62 140 ALA A C 1
ATOM 1122 O O . ALA A 1 140 ? 18.368 6.781 -77.163 1.00 87.62 140 ALA A O 1
ATOM 1123 N N . LEU A 1 141 ? 16.789 6.081 -75.732 1.00 85.56 141 LEU A N 1
ATOM 1124 C CA . LEU A 1 141 ? 15.927 5.468 -76.747 1.00 85.56 141 LEU A CA 1
ATOM 1125 C C . LEU A 1 141 ? 15.054 6.491 -77.487 1.00 85.56 141 LEU A C 1
ATOM 1127 O O . LEU A 1 141 ? 14.737 6.294 -78.657 1.00 85.56 141 LEU A O 1
ATOM 1131 N N . THR A 1 142 ? 14.641 7.562 -76.806 1.00 86.44 142 THR A N 1
ATOM 1132 C CA . THR A 1 142 ? 13.768 8.608 -77.356 1.00 86.44 142 THR A CA 1
ATOM 1133 C C . THR A 1 142 ? 14.536 9.793 -77.944 1.00 86.44 142 THR A C 1
ATOM 1135 O O . THR A 1 142 ? 13.911 10.664 -78.540 1.00 86.44 142 THR A O 1
ATOM 1138 N N . GLY A 1 143 ? 15.867 9.820 -77.813 1.00 71.88 143 GLY A N 1
ATOM 1139 C CA . GLY A 1 143 ? 16.742 10.821 -78.430 1.00 71.88 143 GLY A CA 1
ATOM 1140 C C . GLY A 1 143 ? 16.584 12.237 -77.869 1.00 71.88 143 GLY A C 1
ATOM 1141 O O . GLY A 1 143 ? 16.800 13.194 -78.613 1.00 71.88 143 GLY A O 1
ATOM 1142 N N . LEU A 1 144 ? 16.182 12.361 -76.598 1.00 58.66 144 LEU A N 1
ATOM 1143 C CA . LEU A 1 144 ? 16.132 13.634 -75.872 1.00 58.66 144 LEU A CA 1
ATOM 1144 C C . LEU A 1 144 ? 17.395 13.818 -75.025 1.00 58.66 144 LEU A C 1
ATOM 1146 O O . LEU A 1 144 ? 17.790 12.831 -74.362 1.00 58.66 144 LEU A O 1
#

Organism: NCBI:txid98765

pLDDT: mean 79.06, std 19.74, range [36.12, 98.25]

Foldseek 3Di:
DDDDDDDDDDDDPDDDPDDDPDDPPPVVNVVPPDDPDDPCCVPPVVVVVVVVVVVVVVVVVVVVVVVVVVVVVVVCVVVVVVVVVVVVVVVVVVVVVVVQVVCVVVVVNVDPPDPVNVVVVVVVVVVVVVVVVVVVVVCVVVVD

Solvent-accessible surface area (backbone atoms only — not comparable to full-atom values): 8787 Å² total; per-residue (Å²): 142,84,84,86,77,86,83,78,86,76,83,80,81,77,85,78,78,87,80,75,93,78,74,83,69,52,69,70,58,64,71,65,54,78,73,80,82,78,61,57,53,76,73,46,49,49,57,50,55,52,47,56,50,50,51,51,55,48,51,54,50,52,51,49,55,51,51,51,52,51,50,52,51,50,54,49,65,59,49,46,59,55,52,53,51,52,52,50,49,54,51,51,53,50,52,50,53,50,49,50,52,53,38,40,76,71,67,51,66,90,51,94,53,54,75,67,51,56,53,53,50,53,50,53,50,53,50,51,55,49,51,52,50,50,51,51,52,47,30,68,73,70,74,103

Sequence (144 aa):
METLASQNPTPRIETQPPLNSNNKRAISEVISETSPTFDHRGNIVEPFDNEAKRDLEFQEKLSTMLIELMLEFHAWSISRPSQETDRAADILEKEINALIETEKEQGMSSTFQTPSMTIIEKTRRRLSEFVDRIKLALAALTGL

Secondary structure (DSSP, 8-state):
---------------PPP--TT----HHHHHHS-PPP--HIIIIIHHHHHHHHHHHHHHHHHHHHHHHHHHHHHHHHHHHHHHHHHHHHHHHHHHHHHHHHHHHHTT-TT----HHHHHHHHHHHHHHHHHHHHHHHHHHHHT-

Radius of gyration: 49.85 Å; Cα contacts (8 Å, |Δi|>4): 10; chains: 1; bounding box: 63×49×154 Å

Mean predicted aligned error: 19.5 Å